Protein AF-A0A3B0SPE2-F1 (afdb_monomer_lite)

Organism: NCBI:txid652676

pLDDT: mean 74.99, std 21.41, range [29.77, 96.94]

Foldseek 3Di:
DDDDDYDYDDDPDCVVVVVVPPPDPDDDPDPPVVVVVPPPPPDPDPDDPPDDPDDPPCRVFDKDWDKAFDADPVRHTPDTDGGDIDTPPDDNVRVNCCCVPPVDCVPPAPDWDFDDDPPDPRVRGDIDHDPVVSVPDDDD

Secondary structure (DSSP, 8-state):
-------------HHHHHHTTTS--S--TTSSHHHHTT----------SS--S---TTTT--EEEEEEEEE-TTS-EEEEEEEEEEETT--HHHHHHHHHHH---TT--SSEEEPP-TT--GGG--EEE-HHHHTTSPP-

Radius of gyration: 32.79 Å; chains: 1; bounding box: 70×28×90 Å

InterPro domains:
  IPR013678 Ribonucleotide reductase class II vitamin B12-dependent, N-terminal domain [PF08471] (65-131)

Sequence (140 aa):
MARAAGSGNSGYDAAIFRKIQLENGMRRRRRILYVWAVYRVVLMRIDRRFSKDWSAPYGAKAFRRADSQIRSFGGETIFEMRDIEVPKAWSQTAVDILAQKYLRKAGVPAATKRVREKGVPAFLQRSMPDVAALAKLPAD

Structure (mmCIF, N/CA/C/O backbone):
data_AF-A0A3B0SPE2-F1
#
_entry.id   AF-A0A3B0SPE2-F1
#
loop_
_atom_site.group_PDB
_atom_site.id
_atom_site.type_symbol
_atom_site.label_atom_id
_atom_site.label_alt_id
_atom_site.label_comp_id
_atom_site.label_asym_id
_atom_site.label_entity_id
_atom_site.label_seq_id
_atom_site.pdbx_PDB_ins_code
_atom_site.Cartn_x
_atom_site.Cartn_y
_atom_site.Cartn_z
_atom_site.occupancy
_atom_site.B_iso_or_equiv
_atom_site.auth_seq_id
_atom_site.auth_comp_id
_atom_site.auth_asym_id
_atom_site.auth_atom_id
_atom_site.pdbx_PDB_model_num
ATOM 1 N N . MET A 1 1 ? -1.605 -19.119 -63.315 1.00 37.44 1 MET A N 1
ATOM 2 C CA . MET A 1 1 ? -1.646 -18.605 -61.926 1.00 37.44 1 MET A CA 1
ATOM 3 C C . MET A 1 1 ? -0.527 -17.581 -61.789 1.00 37.44 1 MET A C 1
ATOM 5 O O . MET A 1 1 ? 0.622 -17.946 -61.959 1.00 37.44 1 MET A O 1
ATOM 9 N N . ALA A 1 2 ? -0.851 -16.296 -61.947 1.00 30.48 2 ALA A N 1
ATOM 10 C CA . ALA A 1 2 ? -1.189 -15.341 -60.872 1.00 30.48 2 ALA A CA 1
ATOM 11 C C . ALA A 1 2 ? 0.099 -14.756 -60.241 1.00 30.48 2 ALA A C 1
ATOM 13 O O . ALA A 1 2 ? 0.803 -15.462 -59.536 1.00 30.48 2 ALA A O 1
ATOM 14 N N . ARG A 1 3 ? 0.596 -13.607 -60.734 1.00 34.22 3 ARG A N 1
ATOM 15 C CA . ARG A 1 3 ? 0.302 -12.207 -60.318 1.00 34.22 3 ARG A CA 1
ATOM 16 C C . ARG A 1 3 ? 0.660 -11.896 -58.854 1.00 34.22 3 ARG A C 1
ATOM 18 O O . ARG A 1 3 ? -0.032 -12.378 -57.971 1.00 34.22 3 ARG A O 1
ATOM 25 N N . ALA A 1 4 ? 1.631 -10.994 -58.660 1.00 29.77 4 ALA A N 1
ATOM 26 C CA . ALA A 1 4 ? 1.641 -9.844 -57.724 1.00 29.77 4 ALA A CA 1
ATOM 27 C C . ALA A 1 4 ? 3.057 -9.212 -57.770 1.00 29.77 4 ALA A C 1
ATOM 29 O O . ALA A 1 4 ? 4.033 -9.906 -57.515 1.00 29.77 4 ALA A O 1
ATOM 30 N N . ALA A 1 5 ? 3.280 -8.014 -58.334 1.00 30.75 5 ALA A N 1
ATOM 31 C CA . ALA A 1 5 ? 3.000 -6.684 -57.759 1.00 30.75 5 ALA A CA 1
ATOM 32 C C . ALA A 1 5 ? 3.659 -6.538 -56.373 1.00 30.75 5 ALA A C 1
ATOM 34 O O . ALA A 1 5 ? 3.246 -7.217 -55.446 1.00 30.75 5 ALA A O 1
ATOM 35 N N . GLY A 1 6 ? 4.789 -5.826 -56.255 1.00 31.03 6 GLY A N 1
ATOM 36 C CA . GLY A 1 6 ? 4.822 -4.412 -55.827 1.00 31.03 6 GLY A CA 1
ATOM 37 C C . GLY A 1 6 ? 4.822 -4.334 -54.286 1.00 31.03 6 GLY A C 1
ATOM 38 O O . GLY A 1 6 ? 4.132 -5.103 -53.645 1.00 31.03 6 GLY A O 1
ATOM 39 N N . SER A 1 7 ? 5.538 -3.476 -53.570 1.00 32.44 7 SER A N 1
ATOM 40 C CA . SER A 1 7 ? 6.197 -2.222 -53.904 1.00 32.44 7 SER A CA 1
ATOM 41 C C . SER A 1 7 ? 6.831 -1.666 -52.621 1.00 32.44 7 SER A C 1
ATOM 43 O O . SER A 1 7 ? 6.199 -1.740 -51.570 1.00 32.44 7 SER A O 1
ATOM 45 N N . GLY A 1 8 ? 7.973 -0.989 -52.763 1.00 33.91 8 GLY A N 1
ATOM 46 C CA . GLY A 1 8 ? 8.408 0.111 -51.891 1.00 33.91 8 GLY A CA 1
ATOM 47 C C . GLY A 1 8 ? 8.963 -0.274 -50.509 1.00 33.91 8 GLY A C 1
ATOM 48 O O . GLY A 1 8 ? 8.506 -1.198 -49.864 1.00 33.91 8 GLY A O 1
ATOM 49 N N . ASN A 1 9 ? 9.936 0.432 -49.948 1.00 34.44 9 ASN A N 1
ATOM 50 C CA . ASN A 1 9 ? 10.541 1.689 -50.361 1.00 34.44 9 ASN A CA 1
ATOM 51 C C . ASN A 1 9 ? 11.809 1.893 -49.513 1.00 34.44 9 ASN A C 1
ATOM 53 O O . ASN A 1 9 ? 11.736 1.713 -48.302 1.00 34.44 9 ASN A O 1
ATOM 57 N N . SER A 1 10 ? 12.938 2.250 -50.127 1.00 44.38 10 SER A N 1
ATOM 58 C CA . SER A 1 10 ? 13.979 3.143 -49.571 1.00 44.38 10 SER A CA 1
ATOM 59 C C . SER A 1 10 ? 15.220 3.104 -50.473 1.00 44.38 10 SER A C 1
ATOM 61 O O . SER A 1 10 ? 16.237 2.479 -50.182 1.00 44.38 10 SER A O 1
ATOM 63 N N . GLY A 1 11 ? 15.071 3.674 -51.669 1.00 41.16 11 GLY A N 1
ATOM 64 C CA . GLY A 1 11 ? 15.756 4.919 -52.026 1.00 41.16 11 GLY A CA 1
ATOM 65 C C . GLY A 1 11 ? 17.266 5.081 -51.833 1.00 41.16 11 GLY A C 1
ATOM 66 O O . GLY A 1 11 ? 17.708 6.223 -51.819 1.00 41.16 11 GLY A O 1
ATOM 67 N N . TYR A 1 12 ? 18.070 4.025 -51.727 1.00 45.78 12 TYR A N 1
ATOM 68 C CA . TYR A 1 12 ? 19.501 4.141 -52.022 1.00 45.78 12 TYR A CA 1
ATOM 69 C C . TYR A 1 12 ? 19.708 3.795 -53.490 1.00 45.78 12 TYR A C 1
ATOM 71 O O . TYR A 1 12 ? 19.738 2.634 -53.889 1.00 45.78 12 TYR A O 1
ATOM 79 N N . ASP A 1 13 ? 19.742 4.856 -54.287 1.00 48.84 13 ASP A N 1
ATOM 80 C CA . ASP A 1 13 ? 19.846 4.879 -55.736 1.00 48.84 13 ASP A CA 1
ATOM 81 C C . ASP A 1 13 ? 20.870 3.862 -56.280 1.00 48.84 13 ASP A C 1
ATOM 83 O O . ASP A 1 13 ? 22.090 4.058 -56.238 1.00 48.84 13 ASP A O 1
ATOM 87 N N . ALA A 1 14 ? 20.355 2.750 -56.813 1.00 49.34 14 ALA A N 1
ATOM 88 C CA . ALA A 1 14 ? 21.140 1.698 -57.452 1.00 49.34 14 ALA A CA 1
ATOM 89 C C . ALA A 1 14 ? 21.940 2.213 -58.670 1.00 49.34 14 ALA A C 1
ATOM 91 O O . ALA A 1 14 ? 22.859 1.532 -59.135 1.00 49.34 14 ALA A O 1
ATOM 92 N N . ALA A 1 15 ? 21.648 3.423 -59.167 1.00 43.72 15 ALA A N 1
ATOM 93 C CA . ALA A 1 15 ? 22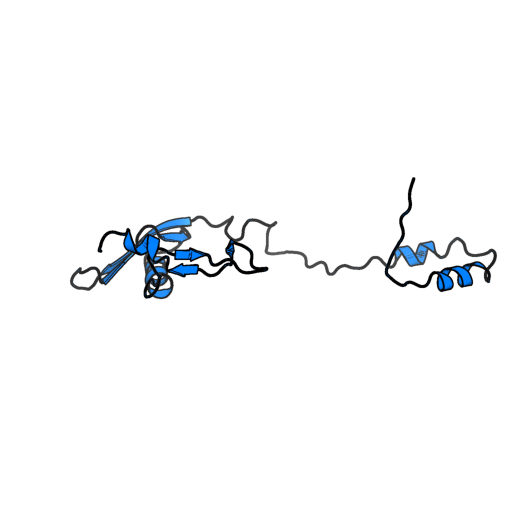.422 4.065 -60.222 1.00 43.72 15 ALA A CA 1
ATOM 94 C C . ALA A 1 15 ? 23.820 4.507 -59.752 1.00 43.72 15 ALA A C 1
ATOM 96 O O . ALA A 1 15 ? 24.769 4.452 -60.541 1.00 43.72 15 ALA A O 1
ATOM 97 N N . ILE A 1 16 ? 23.998 4.841 -58.466 1.00 50.31 16 ILE A N 1
ATOM 98 C CA . ILE A 1 16 ? 25.311 5.208 -57.901 1.00 50.31 16 ILE A CA 1
ATOM 99 C C . ILE A 1 16 ? 26.256 3.996 -57.916 1.00 50.31 16 ILE A C 1
ATOM 101 O O . ILE A 1 16 ? 27.433 4.113 -58.261 1.00 50.31 16 ILE A O 1
ATOM 105 N N . PHE A 1 17 ? 25.727 2.801 -57.643 1.00 43.28 17 PHE A N 1
ATOM 106 C CA . PHE A 1 17 ? 26.498 1.555 -57.662 1.00 43.28 17 PHE A CA 1
ATOM 107 C C . PHE A 1 17 ? 26.916 1.114 -59.072 1.00 43.28 17 PHE A C 1
ATOM 109 O O . PHE A 1 17 ? 27.956 0.473 -59.232 1.00 43.28 17 PHE A O 1
ATOM 116 N N . ARG A 1 18 ? 26.149 1.475 -60.110 1.00 43.78 18 ARG A N 1
ATOM 117 C CA . ARG A 1 18 ? 26.440 1.065 -61.494 1.00 43.78 18 ARG A CA 1
ATOM 118 C C . ARG A 1 18 ? 27.518 1.922 -62.162 1.00 43.78 18 ARG A C 1
ATOM 120 O O . ARG A 1 18 ? 28.244 1.414 -63.013 1.00 43.78 18 ARG A O 1
ATOM 127 N N . LYS A 1 19 ? 27.671 3.188 -61.754 1.00 43.78 19 LYS A N 1
ATOM 128 C CA . LYS A 1 19 ? 28.681 4.105 -62.317 1.00 43.78 19 LYS A CA 1
ATOM 129 C C . LYS A 1 19 ? 30.095 3.848 -61.777 1.00 43.78 19 LYS A C 1
ATOM 131 O O . LYS A 1 19 ? 31.069 4.033 -62.494 1.00 43.78 19 LYS A O 1
ATOM 136 N N . ILE A 1 20 ? 30.209 3.326 -60.552 1.00 49.06 20 ILE A N 1
ATOM 137 C CA . ILE A 1 20 ? 31.496 2.976 -59.918 1.00 49.06 20 ILE A CA 1
ATOM 138 C C . ILE A 1 20 ? 32.120 1.705 -60.535 1.00 49.06 20 ILE A C 1
ATOM 140 O O . ILE A 1 20 ? 33.330 1.497 -60.445 1.00 49.06 20 ILE A O 1
ATOM 144 N N . GLN A 1 21 ? 31.323 0.861 -61.201 1.00 46.16 21 GLN A N 1
ATOM 145 C CA . GLN A 1 21 ? 31.767 -0.434 -61.732 1.00 46.16 21 GLN A CA 1
ATOM 146 C C . GLN A 1 21 ? 32.386 -0.408 -63.140 1.00 46.16 21 GLN A C 1
ATOM 148 O O . GLN A 1 21 ? 32.989 -1.410 -63.518 1.00 46.16 21 GLN A O 1
ATOM 153 N N . LEU A 1 22 ? 32.294 0.688 -63.903 1.00 45.75 22 LEU A N 1
ATOM 154 C CA . LEU A 1 22 ? 32.823 0.735 -65.279 1.00 45.75 22 LEU A CA 1
ATOM 155 C C . LEU A 1 22 ? 34.118 1.542 -65.443 1.00 45.75 22 LEU A C 1
ATOM 157 O O . LEU A 1 22 ? 34.830 1.328 -66.417 1.00 45.75 22 LEU A O 1
ATOM 161 N N . GLU A 1 23 ? 34.473 2.413 -64.497 1.00 46.94 23 GLU A N 1
ATOM 162 C CA . GLU A 1 23 ? 35.581 3.359 -64.707 1.00 46.94 23 GLU A CA 1
ATOM 163 C C . GLU A 1 23 ? 36.937 2.930 -64.142 1.00 46.94 23 GLU A C 1
ATOM 165 O O . GLU A 1 23 ? 37.935 3.594 -64.383 1.00 46.94 23 GLU A O 1
ATOM 170 N N . ASN A 1 24 ? 37.030 1.824 -63.403 1.00 40.66 24 ASN A N 1
ATOM 171 C CA . ASN A 1 24 ? 38.302 1.433 -62.792 1.00 40.66 24 ASN A CA 1
ATOM 172 C C . ASN A 1 24 ? 38.530 -0.071 -62.878 1.00 40.66 24 ASN A C 1
ATOM 174 O O . ASN A 1 24 ? 38.495 -0.815 -6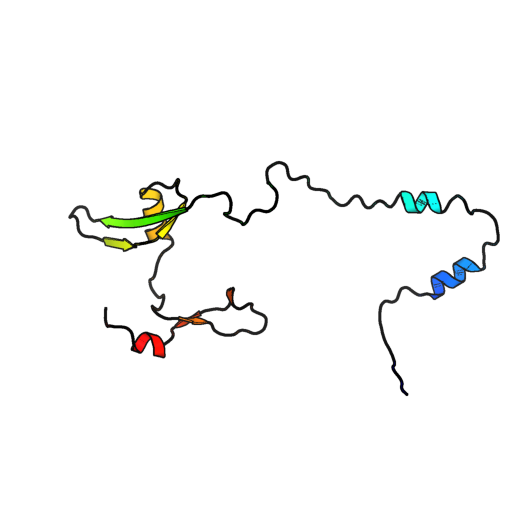1.892 1.00 40.66 24 ASN A O 1
ATOM 178 N N . GLY A 1 25 ? 38.801 -0.499 -64.110 1.00 44.06 25 GLY A N 1
ATOM 179 C CA . GLY A 1 25 ? 39.426 -1.773 -64.398 1.00 44.06 25 GLY A CA 1
ATOM 180 C C . GLY A 1 25 ? 40.688 -1.970 -63.556 1.00 44.06 25 GLY A C 1
ATOM 181 O O . GLY A 1 25 ? 41.614 -1.168 -63.557 1.00 44.06 25 GLY A O 1
ATOM 182 N N . MET A 1 26 ? 40.712 -3.106 -62.864 1.00 51.06 26 MET A N 1
ATOM 183 C CA . MET A 1 26 ? 41.908 -3.934 -62.764 1.00 51.06 26 MET A CA 1
ATOM 184 C C . MET A 1 26 ? 43.151 -3.270 -62.136 1.00 51.06 26 MET A C 1
ATOM 186 O O . MET A 1 26 ? 44.150 -3.084 -62.811 1.00 51.06 26 MET A O 1
ATOM 190 N N . ARG A 1 27 ? 43.130 -2.987 -60.823 1.00 51.12 27 ARG A N 1
ATOM 191 C CA . ARG A 1 27 ? 44.297 -3.056 -59.894 1.00 51.12 27 ARG A CA 1
ATOM 192 C C . ARG A 1 27 ? 43.973 -2.330 -58.590 1.00 51.12 27 ARG A C 1
ATOM 194 O O . ARG A 1 27 ? 44.262 -1.145 -58.470 1.00 51.12 27 ARG A O 1
ATOM 201 N N . ARG A 1 28 ? 43.406 -3.035 -57.601 1.00 49.25 28 ARG A N 1
ATOM 202 C CA . ARG A 1 28 ? 43.570 -2.764 -56.144 1.00 49.25 28 ARG A CA 1
ATOM 203 C C . ARG A 1 28 ? 42.641 -3.649 -55.293 1.00 49.25 28 ARG A C 1
ATOM 205 O O . ARG A 1 28 ? 41.938 -3.187 -54.404 1.00 49.25 28 ARG A O 1
ATOM 212 N N . ARG A 1 29 ? 42.679 -4.970 -55.503 1.00 48.78 29 ARG A N 1
ATOM 213 C CA . ARG A 1 29 ? 41.903 -5.953 -54.710 1.00 48.78 29 ARG A CA 1
ATOM 214 C C . ARG A 1 29 ? 42.375 -6.150 -53.255 1.00 48.78 29 ARG A C 1
ATOM 216 O O . ARG A 1 29 ? 41.845 -7.012 -52.571 1.00 48.78 29 ARG A O 1
ATOM 223 N N . ARG A 1 30 ? 43.338 -5.374 -52.744 1.00 47.94 30 ARG A N 1
ATOM 224 C CA . ARG A 1 30 ? 43.867 -5.550 -51.372 1.00 47.94 30 ARG A CA 1
ATOM 225 C C . ARG A 1 30 ? 43.649 -4.370 -50.422 1.00 47.94 30 ARG A C 1
ATOM 227 O O . ARG A 1 30 ? 43.988 -4.483 -49.254 1.00 47.94 30 ARG A O 1
ATOM 234 N N . ARG A 1 31 ? 43.048 -3.261 -50.873 1.00 46.34 31 ARG A N 1
ATOM 235 C CA . ARG A 1 31 ? 42.899 -2.037 -50.054 1.00 46.34 31 ARG A CA 1
ATOM 236 C C . ARG A 1 31 ? 41.449 -1.650 -49.734 1.00 46.34 31 ARG A C 1
ATOM 238 O O . ARG A 1 31 ? 41.206 -0.541 -49.288 1.00 46.34 31 ARG A O 1
ATOM 245 N N . ILE A 1 32 ? 40.492 -2.546 -49.971 1.00 45.31 32 ILE A N 1
ATOM 246 C CA . ILE A 1 32 ? 39.071 -2.346 -49.611 1.00 45.31 32 ILE A CA 1
ATOM 247 C C . ILE A 1 32 ? 38.744 -3.097 -48.308 1.00 45.31 32 ILE A C 1
ATOM 249 O O . ILE A 1 32 ? 38.028 -2.579 -47.457 1.00 45.31 32 ILE A O 1
ATOM 253 N N . LEU A 1 33 ? 39.381 -4.250 -48.078 1.00 49.81 33 LEU A N 1
ATOM 254 C CA . LEU A 1 33 ? 39.247 -5.022 -46.836 1.00 49.81 33 LEU A CA 1
ATOM 255 C C . LEU A 1 33 ? 39.701 -4.252 -45.584 1.00 49.81 33 LEU A C 1
ATOM 257 O O . LEU A 1 33 ? 39.126 -4.432 -44.517 1.00 49.81 33 LEU A O 1
ATOM 261 N N . TYR A 1 34 ? 40.686 -3.357 -45.713 1.00 43.69 34 TYR A N 1
ATOM 262 C CA . TYR A 1 34 ? 41.229 -2.629 -44.561 1.00 43.69 34 TYR A CA 1
ATOM 263 C C . TYR A 1 34 ? 40.322 -1.490 -44.074 1.00 43.69 34 TYR A C 1
ATOM 265 O O . TYR A 1 34 ? 40.376 -1.127 -42.908 1.00 43.69 34 TYR A O 1
ATOM 273 N N . VAL A 1 35 ? 39.466 -0.933 -44.937 1.00 51.06 35 VAL A N 1
ATOM 274 C CA . VAL A 1 35 ? 38.579 0.183 -44.559 1.00 51.06 35 VAL A CA 1
ATOM 275 C C . VAL A 1 35 ? 37.288 -0.336 -43.917 1.00 51.06 35 VAL A C 1
ATOM 277 O O . VAL A 1 35 ? 36.806 0.253 -42.955 1.00 51.06 35 VAL A O 1
ATOM 280 N N . TRP A 1 36 ? 36.779 -1.494 -44.356 1.00 43.94 36 TRP A N 1
ATOM 281 C CA . TRP A 1 36 ? 35.603 -2.135 -43.746 1.00 43.94 36 TRP A CA 1
ATOM 282 C C . TRP A 1 36 ? 35.856 -2.668 -42.326 1.00 43.94 36 TRP A C 1
ATOM 284 O O . TRP A 1 36 ? 34.936 -2.699 -41.516 1.00 43.94 36 TRP A O 1
ATOM 294 N N . ALA A 1 37 ? 37.098 -3.036 -41.993 1.00 49.56 37 ALA A N 1
ATOM 295 C CA . ALA A 1 37 ? 37.465 -3.499 -40.650 1.00 49.56 37 ALA A CA 1
ATOM 296 C C . ALA A 1 37 ? 37.559 -2.365 -39.604 1.00 49.56 37 ALA A C 1
ATOM 298 O O . ALA A 1 37 ? 37.521 -2.632 -38.404 1.00 49.56 37 ALA A O 1
ATOM 299 N N . VAL A 1 38 ? 37.679 -1.106 -40.043 1.00 53.12 38 VAL A N 1
ATOM 300 C CA . VAL A 1 38 ? 37.893 0.057 -39.160 1.00 53.12 38 VAL A CA 1
ATOM 301 C C . VAL A 1 38 ? 36.575 0.700 -38.709 1.00 53.12 38 VAL A C 1
ATOM 303 O O . VAL A 1 38 ? 36.531 1.308 -37.644 1.00 53.12 38 VAL A O 1
ATOM 306 N N . TYR A 1 39 ? 35.461 0.477 -39.414 1.00 47.69 39 TYR A N 1
ATOM 307 C CA . TYR A 1 39 ? 34.123 0.906 -38.976 1.00 47.69 39 TYR A CA 1
ATOM 308 C C . TYR A 1 39 ? 33.498 -0.075 -37.967 1.00 47.69 39 TYR A C 1
ATOM 310 O O . TYR A 1 39 ? 32.328 -0.446 -38.049 1.00 47.69 39 TYR A O 1
ATOM 318 N N . ARG A 1 40 ? 34.277 -0.493 -36.964 1.00 47.41 40 ARG A N 1
ATOM 319 C CA . ARG A 1 40 ? 33.730 -1.066 -35.734 1.00 47.41 40 ARG A CA 1
ATOM 320 C C . ARG A 1 40 ? 33.115 0.093 -34.962 1.00 47.41 40 ARG A C 1
ATOM 322 O O . ARG A 1 40 ? 33.811 0.784 -34.226 1.00 47.41 40 ARG A O 1
ATOM 329 N N . VAL A 1 41 ? 31.822 0.326 -35.179 1.00 56.62 41 VAL A N 1
ATOM 330 C CA . VAL A 1 41 ? 30.997 1.225 -34.365 1.00 56.62 41 VAL A CA 1
ATOM 331 C C . VAL A 1 41 ? 31.297 0.917 -32.902 1.00 56.62 41 VAL A C 1
ATOM 333 O O . VAL A 1 41 ? 30.939 -0.144 -32.389 1.00 56.62 41 VAL A O 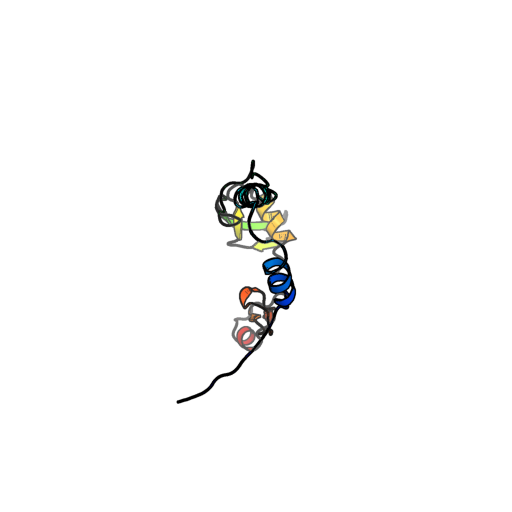1
ATOM 336 N N . VAL A 1 42 ? 32.010 1.823 -32.237 1.00 59.22 42 VAL A N 1
ATOM 337 C CA . VAL A 1 42 ? 32.142 1.797 -30.786 1.00 59.22 42 VAL A CA 1
ATOM 338 C C . VAL A 1 42 ? 30.776 2.214 -30.260 1.00 59.22 42 VAL A C 1
ATOM 340 O O . VAL A 1 42 ? 30.494 3.392 -30.065 1.00 59.22 42 VAL A O 1
ATOM 343 N N . LEU A 1 43 ? 29.878 1.237 -30.126 1.00 65.12 43 LEU A N 1
ATOM 344 C CA . LEU A 1 43 ? 28.645 1.383 -29.366 1.00 65.12 43 LEU A CA 1
ATOM 345 C C . LEU A 1 43 ? 29.030 1.907 -27.982 1.00 65.12 43 LEU A C 1
ATOM 347 O O . LEU A 1 43 ? 29.903 1.329 -27.332 1.00 65.12 43 LEU A O 1
ATOM 351 N N . MET A 1 44 ? 28.401 3.004 -27.555 1.00 78.06 44 MET A N 1
ATOM 352 C CA . MET A 1 44 ? 28.593 3.571 -26.223 1.00 78.06 44 MET A CA 1
ATOM 353 C C . MET A 1 44 ? 28.270 2.495 -25.180 1.00 78.06 44 MET A C 1
ATOM 355 O O . MET A 1 44 ? 27.107 2.207 -24.898 1.00 78.06 44 MET A O 1
ATOM 359 N N . ARG A 1 45 ? 29.313 1.856 -24.645 1.00 71.31 45 ARG A N 1
ATOM 360 C CA . ARG A 1 45 ? 29.195 0.762 -23.685 1.00 71.31 45 ARG A CA 1
ATOM 361 C C . ARG A 1 45 ? 29.263 1.353 -22.285 1.00 71.31 45 ARG A C 1
ATOM 363 O O . ARG A 1 45 ? 30.342 1.616 -21.762 1.00 71.31 45 ARG A O 1
ATOM 370 N N . ILE A 1 46 ? 28.099 1.617 -21.699 1.00 80.81 46 ILE A N 1
ATOM 371 C CA . ILE A 1 46 ? 28.007 2.015 -20.293 1.00 80.81 46 ILE A CA 1
ATOM 372 C C . ILE A 1 46 ? 28.100 0.739 -19.460 1.00 80.81 46 ILE A C 1
ATOM 374 O O . ILE A 1 46 ? 27.117 0.017 -19.285 1.00 80.81 46 ILE A O 1
ATOM 378 N N . ASP A 1 47 ? 29.303 0.443 -18.976 1.00 82.19 47 ASP A N 1
ATOM 379 C CA . ASP A 1 47 ? 29.535 -0.711 -18.115 1.00 82.19 47 ASP A CA 1
ATOM 380 C C . ASP A 1 47 ? 28.804 -0.509 -16.774 1.00 82.19 47 ASP A C 1
ATOM 382 O O . ASP A 1 47 ? 29.059 0.440 -16.026 1.00 82.19 47 ASP A O 1
ATOM 386 N N . ARG A 1 48 ? 27.875 -1.415 -16.454 1.00 82.50 48 ARG A N 1
ATOM 387 C CA . ARG A 1 48 ? 27.132 -1.401 -15.188 1.00 82.50 48 ARG A CA 1
ATOM 388 C C . ARG A 1 48 ? 28.089 -1.789 -14.057 1.00 82.50 48 ARG A C 1
ATOM 390 O O . ARG A 1 48 ? 28.536 -2.926 -13.993 1.00 82.50 48 ARG A O 1
ATOM 397 N N . ARG A 1 49 ? 28.410 -0.855 -13.157 1.00 81.50 49 ARG A N 1
ATOM 398 C CA . ARG A 1 49 ? 29.272 -1.124 -11.983 1.00 81.50 49 ARG A CA 1
ATOM 399 C C . ARG A 1 49 ? 28.485 -1.444 -10.710 1.00 81.50 49 ARG A C 1
ATOM 401 O O . ARG A 1 49 ? 28.947 -2.222 -9.888 1.00 81.50 49 ARG A O 1
ATOM 408 N N . PHE A 1 50 ? 27.291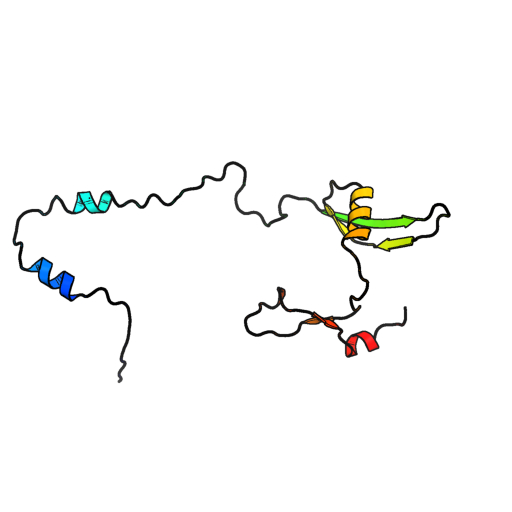 -0.866 -10.562 1.00 79.06 50 PHE A N 1
ATOM 409 C CA . PHE A 1 50 ? 26.488 -0.935 -9.328 1.00 79.06 50 PHE A CA 1
ATOM 410 C C . PHE A 1 50 ? 25.148 -1.653 -9.487 1.00 79.06 50 PHE A C 1
ATOM 412 O O . PHE A 1 50 ? 24.340 -1.679 -8.562 1.00 79.06 50 PHE A O 1
ATOM 419 N N . SER A 1 51 ? 24.873 -2.209 -10.664 1.00 75.50 51 SER A N 1
ATOM 420 C CA . SER A 1 51 ? 23.632 -2.936 -10.907 1.00 75.50 51 SER A CA 1
ATOM 421 C C . SER A 1 51 ? 23.933 -4.329 -11.425 1.00 75.50 51 SER A C 1
ATOM 423 O O . SER A 1 51 ? 24.828 -4.518 -12.243 1.00 75.50 51 SER A O 1
ATOM 425 N N . LYS A 1 52 ? 23.196 -5.298 -10.886 1.00 73.00 52 LYS A N 1
ATOM 426 C CA . LYS A 1 52 ? 23.235 -6.694 -11.313 1.00 73.00 52 LYS A CA 1
ATOM 427 C C . LYS A 1 52 ? 22.409 -6.865 -12.589 1.00 73.00 52 LYS A C 1
ATOM 429 O O . LYS A 1 52 ? 21.689 -5.941 -12.993 1.00 73.00 52 LYS A O 1
ATOM 434 N N . ASP A 1 53 ? 22.500 -8.047 -13.191 1.00 76.56 53 ASP A N 1
ATOM 435 C CA . ASP A 1 53 ? 21.593 -8.457 -14.261 1.00 76.56 53 ASP A CA 1
ATOM 436 C C . ASP A 1 53 ? 20.138 -8.228 -13.858 1.00 76.56 53 ASP A C 1
ATOM 438 O O . ASP A 1 53 ? 19.800 -8.166 -12.670 1.00 76.56 53 ASP A O 1
ATOM 442 N N . TRP A 1 54 ? 19.291 -8.024 -14.865 1.00 71.00 54 TRP A N 1
ATOM 443 C CA . TRP A 1 54 ? 17.906 -7.630 -14.657 1.00 71.00 54 TRP A CA 1
ATOM 444 C C . TRP A 1 54 ? 17.180 -8.646 -13.769 1.00 71.00 54 TRP A C 1
ATOM 446 O O . TRP A 1 54 ? 16.778 -9.720 -14.206 1.00 71.00 54 TRP A O 1
ATOM 456 N N . SER A 1 55 ? 17.002 -8.275 -12.506 1.00 74.31 55 SER A N 1
ATOM 457 C CA . SER A 1 55 ? 15.993 -8.842 -11.626 1.00 74.31 55 SER A CA 1
ATOM 458 C C . SER A 1 55 ? 14.778 -7.924 -11.687 1.00 74.31 55 SER A C 1
ATOM 460 O O . SER A 1 55 ? 14.909 -6.738 -12.001 1.00 74.31 55 SER A O 1
ATOM 462 N N . ALA A 1 56 ? 13.587 -8.468 -11.426 1.00 76.31 56 ALA A N 1
ATOM 463 C CA . ALA A 1 56 ? 12.377 -7.658 -11.317 1.00 76.31 56 ALA A CA 1
ATOM 464 C C . ALA A 1 56 ? 12.633 -6.428 -10.411 1.00 76.31 56 ALA A C 1
ATOM 466 O O . ALA A 1 56 ? 13.448 -6.538 -9.491 1.00 76.31 56 ALA A O 1
ATOM 467 N N . PRO A 1 57 ? 11.946 -5.284 -10.605 1.00 79.12 57 PRO A N 1
ATOM 468 C CA . PRO A 1 57 ? 12.242 -4.025 -9.903 1.00 79.12 57 PRO A CA 1
ATOM 469 C C . PRO A 1 57 ? 12.397 -4.133 -8.375 1.00 79.12 57 PRO A C 1
ATOM 471 O O . PRO A 1 57 ? 13.161 -3.381 -7.774 1.00 79.12 57 PRO A O 1
ATOM 474 N N . TYR A 1 58 ? 11.718 -5.102 -7.753 1.00 80.75 58 TYR A N 1
ATOM 475 C CA . TYR A 1 58 ? 11.769 -5.382 -6.315 1.00 80.75 58 TYR A CA 1
ATOM 476 C C . TYR A 1 58 ? 12.359 -6.758 -5.955 1.00 80.75 58 TYR A C 1
ATOM 478 O O . TYR A 1 58 ? 12.323 -7.151 -4.795 1.00 80.75 58 TYR A O 1
ATOM 486 N N . GLY A 1 59 ? 12.928 -7.496 -6.914 1.00 75.94 59 GLY A N 1
ATOM 487 C CA . GLY A 1 59 ? 13.247 -8.927 -6.794 1.00 75.94 59 GLY A CA 1
ATOM 488 C C . GLY A 1 59 ? 14.264 -9.306 -5.710 1.00 75.94 59 GLY A C 1
ATOM 489 O O . GLY A 1 59 ? 14.325 -10.462 -5.313 1.00 75.94 59 GLY A O 1
ATOM 490 N N . ALA A 1 60 ? 15.040 -8.350 -5.196 1.00 79.38 60 ALA A N 1
ATOM 491 C CA . ALA A 1 60 ? 15.982 -8.569 -4.095 1.00 79.38 60 ALA A CA 1
ATOM 492 C C . ALA A 1 60 ? 15.468 -8.075 -2.727 1.00 79.38 60 ALA A C 1
ATOM 494 O O . ALA A 1 60 ? 16.196 -8.148 -1.736 1.00 79.38 60 ALA A O 1
ATOM 495 N N . LYS A 1 61 ? 14.259 -7.503 -2.653 1.00 85.81 61 LYS A N 1
ATOM 496 C CA . LYS A 1 61 ? 13.693 -6.940 -1.420 1.00 85.81 61 LYS A CA 1
ATOM 497 C C . LYS A 1 61 ? 12.613 -7.869 -0.878 1.00 85.81 61 LYS A C 1
ATOM 499 O O . LYS A 1 61 ? 11.664 -8.197 -1.576 1.00 85.81 61 LYS A O 1
ATOM 504 N N . ALA A 1 62 ? 12.755 -8.272 0.382 1.00 92.50 62 ALA A N 1
ATOM 505 C CA . ALA A 1 62 ? 11.721 -9.023 1.083 1.00 92.50 62 ALA A CA 1
ATOM 506 C C . ALA A 1 62 ? 10.603 -8.083 1.553 1.00 92.50 62 ALA A C 1
ATOM 508 O O . ALA A 1 62 ? 10.887 -7.008 2.092 1.00 92.50 62 ALA A O 1
ATOM 509 N N . PHE A 1 63 ? 9.357 -8.524 1.409 1.00 94.75 63 PHE A N 1
ATOM 510 C CA . PHE A 1 63 ? 8.165 -7.838 1.900 1.00 94.75 63 PHE A CA 1
ATOM 511 C C . PHE A 1 63 ? 7.497 -8.654 3.010 1.00 94.75 63 PHE A C 1
ATOM 513 O O . PHE A 1 63 ? 7.705 -9.863 3.125 1.00 94.75 63 PHE A O 1
ATOM 520 N N . ARG A 1 64 ? 6.738 -7.973 3.868 1.00 95.56 64 ARG A N 1
ATOM 521 C CA . ARG A 1 64 ? 5.893 -8.566 4.909 1.00 95.56 64 ARG A CA 1
ATOM 522 C C . ARG A 1 64 ? 4.543 -7.859 4.926 1.00 95.56 64 ARG A C 1
ATOM 524 O O . ARG A 1 64 ? 4.472 -6.683 4.569 1.00 95.56 64 ARG A O 1
ATOM 531 N N . ARG A 1 65 ? 3.504 -8.548 5.398 1.00 96.94 65 ARG A N 1
ATOM 532 C CA . ARG A 1 65 ? 2.235 -7.905 5.753 1.00 96.94 65 ARG A CA 1
ATOM 533 C C . ARG A 1 65 ? 2.360 -7.203 7.107 1.00 96.94 65 ARG A C 1
ATOM 535 O O . ARG A 1 65 ? 3.101 -7.657 7.985 1.00 96.94 65 ARG A O 1
ATOM 542 N N . ALA A 1 66 ? 1.700 -6.063 7.235 1.00 95.44 66 ALA A N 1
ATOM 543 C CA . ALA A 1 66 ? 1.686 -5.229 8.424 1.00 95.44 66 ALA A CA 1
ATOM 544 C C . ALA A 1 66 ? 0.346 -4.503 8.532 1.00 95.44 66 ALA A C 1
ATOM 546 O O . ALA A 1 66 ? -0.216 -4.087 7.519 1.00 95.44 66 ALA A O 1
ATOM 547 N N . ASP A 1 67 ? -0.104 -4.289 9.761 1.00 94.81 67 ASP A N 1
ATOM 548 C CA . ASP A 1 67 ? -1.261 -3.451 10.049 1.00 94.81 67 ASP A CA 1
ATOM 549 C C . ASP A 1 67 ? -0.780 -2.089 10.555 1.00 94.81 67 ASP A C 1
ATOM 551 O O . ASP A 1 67 ? 0.265 -1.987 11.203 1.00 94.81 67 ASP A O 1
ATOM 555 N N . SER A 1 68 ? -1.531 -1.037 10.247 1.00 93.75 68 SER A N 1
ATOM 556 C CA . SER A 1 68 ? -1.337 0.307 10.780 1.00 93.75 68 SER A CA 1
ATOM 557 C C . SER A 1 68 ? -2.556 0.695 11.599 1.00 93.75 68 SER A C 1
ATOM 559 O O . SER A 1 68 ? -3.685 0.650 11.108 1.00 93.75 68 SER A O 1
ATOM 561 N N . GLN A 1 69 ? -2.319 1.081 12.849 1.00 91.00 69 GLN A N 1
ATOM 562 C CA . GLN A 1 69 ? -3.352 1.577 13.744 1.00 91.00 69 GLN A CA 1
ATOM 563 C C . GLN A 1 69 ? -2.823 2.816 14.455 1.00 91.00 69 GLN A C 1
ATOM 565 O O . GLN A 1 69 ? -1.876 2.742 15.237 1.00 91.00 69 GLN A O 1
ATOM 570 N N . ILE A 1 70 ? -3.456 3.955 14.205 1.00 86.44 70 ILE A N 1
ATOM 571 C CA . ILE A 1 70 ? -3.126 5.214 14.867 1.00 86.44 70 ILE A CA 1
ATOM 572 C C . ILE A 1 70 ? -4.198 5.463 15.920 1.00 86.44 70 ILE A C 1
ATOM 574 O O . ILE A 1 70 ? -5.384 5.567 15.596 1.00 86.44 70 ILE A O 1
ATOM 578 N N . ARG A 1 71 ? -3.778 5.542 17.184 1.00 87.75 71 ARG A N 1
ATOM 579 C CA . ARG A 1 71 ? -4.665 5.768 18.328 1.00 87.75 71 ARG A CA 1
ATOM 580 C C . ARG A 1 71 ? -4.502 7.174 18.895 1.00 87.75 71 ARG A C 1
ATOM 582 O O . ARG A 1 71 ? -3.413 7.742 18.874 1.00 87.75 71 ARG A O 1
ATOM 589 N N . SER A 1 72 ? -5.596 7.705 19.422 1.00 88.00 72 SER A N 1
ATOM 590 C CA . SER A 1 72 ? -5.618 8.898 20.262 1.00 88.00 72 SER A CA 1
ATOM 591 C C . SER A 1 72 ? -4.973 8.609 21.620 1.00 88.00 72 SER A C 1
ATOM 593 O O . SER A 1 72 ? -4.871 7.455 22.040 1.00 88.00 72 SER A O 1
ATOM 595 N N . PHE A 1 73 ? -4.606 9.659 22.357 1.00 85.50 73 PHE A N 1
ATOM 596 C CA . PHE A 1 73 ? -4.149 9.536 23.746 1.00 85.50 73 PHE A CA 1
ATOM 597 C C . PHE A 1 73 ? -5.208 8.873 24.649 1.00 85.50 73 PHE A C 1
ATOM 599 O O . PHE A 1 73 ? -4.867 8.157 25.583 1.00 85.50 73 PHE A O 1
ATOM 606 N N . GLY A 1 74 ? -6.496 9.041 24.322 1.00 84.56 74 GLY A N 1
ATOM 607 C CA . GLY A 1 74 ? -7.615 8.361 24.987 1.00 84.56 74 GLY A CA 1
ATOM 608 C C . GLY A 1 74 ? -7.836 6.901 24.562 1.00 84.56 74 GLY A C 1
ATOM 609 O O . GLY A 1 74 ? -8.820 6.298 24.971 1.00 84.56 74 GLY A O 1
ATOM 610 N N . GLY A 1 75 ? -6.970 6.330 23.717 1.00 85.25 75 GLY A N 1
ATOM 611 C CA . GLY A 1 75 ? -7.051 4.937 23.260 1.00 85.25 75 GLY A CA 1
ATOM 612 C C . GLY A 1 75 ? -7.996 4.682 22.079 1.00 85.25 75 GLY A C 1
ATOM 613 O O . GLY A 1 75 ? -7.939 3.602 21.490 1.00 85.25 75 GLY A O 1
ATOM 614 N N . GLU A 1 76 ? -8.812 5.664 21.691 1.00 89.19 76 GLU A N 1
ATOM 615 C CA . GLU A 1 76 ? -9.668 5.602 20.502 1.00 89.19 76 GLU A CA 1
ATOM 616 C C . GLU A 1 76 ? -8.838 5.413 19.224 1.00 89.19 76 GLU A C 1
ATOM 618 O O . GLU A 1 76 ? -7.771 6.009 19.067 1.00 89.19 76 GLU A O 1
ATOM 623 N N . THR A 1 77 ? -9.328 4.599 18.289 1.00 86.88 77 THR A N 1
ATOM 624 C CA . THR A 1 77 ? -8.677 4.407 16.988 1.00 86.88 77 THR A CA 1
ATOM 625 C C . THR A 1 77 ? -9.076 5.528 16.036 1.00 86.88 77 THR A C 1
ATOM 627 O O . THR A 1 77 ? -10.227 5.614 15.632 1.00 86.88 77 THR A O 1
ATOM 630 N N . ILE A 1 78 ? -8.112 6.368 15.658 1.00 85.50 78 ILE A N 1
ATOM 631 C CA . ILE A 1 78 ? -8.317 7.480 14.716 1.00 85.50 78 ILE A CA 1
ATOM 632 C C . ILE A 1 78 ? -8.213 6.979 13.271 1.00 85.50 78 ILE A C 1
ATOM 634 O O . ILE A 1 78 ? -8.877 7.483 12.368 1.00 85.50 78 ILE A O 1
ATOM 638 N N . PHE A 1 79 ? -7.348 5.994 13.037 1.00 86.56 79 PHE A N 1
ATOM 639 C CA . PHE A 1 79 ? -7.134 5.410 11.722 1.00 86.56 79 PHE A CA 1
ATOM 640 C C . PHE A 1 79 ? -6.717 3.952 11.862 1.00 86.56 79 PHE A C 1
ATOM 642 O O . PHE A 1 79 ? -5.870 3.622 12.695 1.00 86.56 79 PHE A O 1
ATOM 649 N N . GLU A 1 80 ? -7.281 3.097 11.018 1.00 90.44 80 GLU A N 1
ATOM 650 C CA . GLU A 1 80 ? -6.914 1.692 10.932 1.00 90.44 80 GLU A CA 1
ATOM 651 C C . GLU A 1 80 ? -6.836 1.253 9.473 1.00 90.44 80 GLU A C 1
ATOM 653 O O . GLU A 1 80 ? -7.726 1.525 8.664 1.00 90.44 80 GLU A O 1
ATOM 658 N N . MET A 1 81 ? -5.765 0.542 9.140 1.00 90.94 81 MET A N 1
ATOM 659 C CA . MET A 1 81 ? -5.615 -0.121 7.859 1.00 90.94 81 MET A CA 1
ATOM 660 C C . MET A 1 81 ? -4.843 -1.419 8.042 1.00 90.94 81 MET A C 1
ATOM 662 O O . MET A 1 81 ? -3.723 -1.423 8.546 1.00 90.94 81 MET A O 1
ATOM 666 N N . ARG A 1 82 ? -5.452 -2.522 7.611 1.00 92.88 82 ARG A N 1
ATOM 667 C CA . ARG A 1 82 ? -4.903 -3.870 7.765 1.00 92.88 82 ARG A CA 1
ATOM 668 C C . ARG A 1 82 ? -4.332 -4.407 6.458 1.00 92.88 82 ARG A C 1
ATOM 670 O O . ARG A 1 82 ? -4.686 -3.931 5.379 1.00 92.88 82 ARG A O 1
ATOM 677 N N . ASP A 1 83 ? -3.486 -5.422 6.583 1.00 93.94 83 ASP A N 1
ATOM 678 C CA . ASP A 1 83 ? -2.948 -6.223 5.482 1.00 93.94 83 ASP A CA 1
ATOM 679 C C . ASP A 1 83 ? -2.121 -5.418 4.454 1.00 93.94 83 ASP A C 1
ATOM 681 O O . ASP A 1 83 ? -2.166 -5.654 3.246 1.00 93.94 83 ASP A O 1
ATOM 685 N N . ILE A 1 84 ? -1.317 -4.457 4.914 1.00 93.31 84 ILE A N 1
ATOM 686 C CA . ILE A 1 84 ? -0.446 -3.647 4.051 1.00 93.31 84 ILE A CA 1
ATOM 687 C C . ILE A 1 84 ? 0.846 -4.410 3.760 1.00 93.31 84 ILE A C 1
ATOM 689 O O . ILE A 1 84 ? 1.539 -4.850 4.675 1.00 93.31 84 ILE A O 1
ATOM 693 N N . GLU A 1 85 ? 1.216 -4.538 2.487 1.00 94.69 85 GLU A N 1
ATOM 694 C CA . GLU A 1 85 ? 2.505 -5.109 2.096 1.00 94.69 85 GLU A CA 1
ATOM 695 C C . GLU A 1 85 ? 3.608 -4.040 2.113 1.00 94.69 85 GLU A C 1
ATOM 697 O O . GLU A 1 85 ? 3.557 -3.050 1.383 1.00 94.69 85 GLU A O 1
ATOM 702 N N . VAL A 1 86 ? 4.620 -4.235 2.960 1.00 94.94 86 VAL A N 1
ATOM 703 C CA . VAL A 1 86 ? 5.722 -3.284 3.171 1.00 94.94 86 VAL A CA 1
ATOM 704 C C . VAL A 1 86 ? 7.074 -3.996 3.176 1.00 94.94 86 VAL A C 1
ATOM 706 O O . VAL A 1 86 ? 7.144 -5.184 3.507 1.00 94.94 86 VAL A O 1
ATOM 709 N N . PRO A 1 87 ? 8.184 -3.308 2.851 1.00 95.31 87 PRO A N 1
ATOM 710 C CA . PRO A 1 87 ? 9.512 -3.890 2.984 1.00 95.31 87 PRO A CA 1
ATOM 711 C C . PRO A 1 87 ? 9.762 -4.406 4.404 1.00 95.31 87 PRO A C 1
ATOM 713 O O . PRO A 1 87 ? 9.522 -3.710 5.390 1.00 95.31 87 PRO A O 1
ATOM 716 N N . LYS A 1 88 ? 10.311 -5.620 4.518 1.00 95.56 88 LYS A N 1
ATOM 717 C CA . LYS A 1 88 ? 10.514 -6.306 5.805 1.00 95.56 88 LYS A CA 1
ATOM 718 C C . LYS A 1 88 ? 11.309 -5.475 6.820 1.00 95.56 88 LYS A C 1
ATOM 720 O O . LYS A 1 88 ? 11.060 -5.582 8.014 1.00 95.56 88 LYS A O 1
ATOM 725 N N . ALA A 1 89 ? 12.236 -4.646 6.341 1.00 95.12 89 ALA A N 1
ATOM 726 C CA . ALA A 1 89 ? 13.111 -3.811 7.162 1.00 95.12 89 ALA A CA 1
ATOM 727 C C . ALA A 1 89 ? 12.446 -2.535 7.720 1.00 95.12 89 ALA A C 1
ATOM 729 O O . ALA A 1 89 ? 13.096 -1.793 8.451 1.00 95.12 89 ALA A O 1
ATOM 730 N N . TRP A 1 90 ? 11.197 -2.230 7.356 1.00 95.44 90 TRP A N 1
ATOM 731 C CA . TRP A 1 90 ? 10.526 -1.017 7.825 1.00 95.44 90 TRP A CA 1
ATOM 732 C C . TRP A 1 90 ? 10.028 -1.152 9.265 1.00 95.44 90 TRP A C 1
ATOM 734 O O . TRP A 1 90 ? 9.412 -2.159 9.639 1.00 95.44 90 TRP A O 1
ATOM 744 N N . SER A 1 91 ? 10.270 -0.097 10.048 1.00 96.12 91 SER A N 1
ATOM 745 C CA . SER A 1 91 ? 9.717 0.076 11.390 1.00 96.12 91 SER A CA 1
ATOM 746 C C . SER A 1 91 ? 8.212 0.326 11.333 1.00 96.12 91 SER A C 1
ATOM 748 O O . SER A 1 91 ? 7.688 0.765 10.309 1.00 96.12 91 SER A O 1
ATOM 750 N N . GLN A 1 92 ? 7.516 0.094 12.447 1.00 92.88 92 GLN A N 1
ATOM 751 C CA . GLN A 1 92 ? 6.078 0.353 12.531 1.00 92.88 92 GLN A CA 1
ATOM 752 C C . GLN A 1 92 ? 5.743 1.819 12.216 1.00 92.88 92 GLN A C 1
ATOM 754 O O . GLN A 1 92 ? 4.888 2.081 11.381 1.00 92.88 92 GLN A O 1
ATOM 759 N N . THR A 1 93 ? 6.518 2.771 12.744 1.00 94.69 93 THR A N 1
ATOM 760 C CA . THR A 1 93 ? 6.360 4.201 12.434 1.00 94.69 93 THR A CA 1
ATOM 761 C C . THR A 1 93 ? 6.450 4.500 10.934 1.00 94.69 93 THR A C 1
ATOM 763 O O . THR A 1 93 ? 5.707 5.336 10.429 1.00 94.69 93 THR A O 1
ATOM 766 N N . ALA A 1 94 ? 7.329 3.816 10.190 1.00 95.38 94 ALA A N 1
ATOM 767 C CA . ALA A 1 94 ? 7.408 3.982 8.737 1.00 95.38 94 ALA A CA 1
ATOM 768 C C . ALA A 1 94 ? 6.157 3.441 8.023 1.00 95.38 94 ALA A C 1
ATOM 770 O O . ALA A 1 94 ? 5.698 4.049 7.055 1.00 95.38 94 ALA A O 1
ATOM 771 N N . VAL A 1 95 ? 5.589 2.331 8.511 1.00 95.12 95 VAL A N 1
ATOM 772 C CA . VAL A 1 95 ? 4.310 1.786 8.024 1.00 95.12 95 VAL A CA 1
ATOM 773 C C . VAL A 1 95 ? 3.168 2.764 8.297 1.00 95.12 95 VAL A C 1
ATOM 775 O O . VAL A 1 95 ? 2.378 3.037 7.396 1.00 95.12 95 VAL A O 1
ATOM 778 N N . ASP A 1 96 ? 3.122 3.357 9.488 1.00 93.00 96 ASP A N 1
ATOM 779 C CA . ASP A 1 96 ? 2.067 4.302 9.863 1.00 93.00 96 ASP A CA 1
ATOM 780 C C . ASP A 1 96 ? 2.129 5.592 9.032 1.00 93.00 96 ASP A C 1
ATOM 782 O O . ASP A 1 96 ? 1.110 6.054 8.514 1.00 93.00 96 ASP A O 1
ATOM 786 N N . ILE A 1 97 ? 3.335 6.130 8.799 1.00 92.69 97 ILE A N 1
ATOM 787 C CA . ILE A 1 97 ? 3.537 7.276 7.898 1.00 92.69 97 ILE A CA 1
ATOM 788 C C . ILE A 1 97 ? 3.092 6.931 6.469 1.00 92.69 97 ILE A C 1
ATOM 790 O O . ILE A 1 97 ? 2.437 7.752 5.819 1.00 92.69 97 ILE A O 1
ATOM 794 N N . LEU A 1 98 ? 3.433 5.736 5.964 1.00 93.50 98 LEU A N 1
ATOM 795 C CA . LEU A 1 98 ? 2.992 5.278 4.643 1.00 93.50 98 LEU A CA 1
ATOM 796 C C . LEU A 1 98 ? 1.461 5.271 4.561 1.00 93.50 98 LEU A C 1
ATOM 798 O O . LEU A 1 98 ? 0.897 5.847 3.625 1.00 93.50 98 LEU A O 1
ATOM 802 N N . ALA A 1 99 ? 0.807 4.636 5.533 1.00 92.25 99 ALA A N 1
ATOM 803 C CA . ALA A 1 99 ? -0.634 4.445 5.533 1.00 92.25 99 ALA A CA 1
ATOM 804 C C . ALA A 1 99 ? -1.381 5.787 5.598 1.00 92.25 99 ALA A C 1
ATOM 806 O O . ALA A 1 99 ? -2.243 6.058 4.763 1.00 92.25 99 ALA A O 1
ATOM 807 N N . GLN A 1 100 ? -0.971 6.686 6.495 1.00 88.69 100 GLN A N 1
ATOM 808 C CA . GLN A 1 100 ? -1.608 7.994 6.665 1.00 88.69 100 GLN A CA 1
ATOM 809 C C . GLN A 1 100 ? -1.391 8.939 5.467 1.00 88.69 100 GLN A C 1
ATOM 811 O O . GLN A 1 100 ? -2.258 9.758 5.124 1.00 88.69 100 GLN A O 1
ATOM 816 N N . LYS A 1 101 ? -0.210 8.881 4.838 1.00 89.75 101 LYS A N 1
ATOM 817 C CA . LYS A 1 101 ? 0.170 9.838 3.791 1.00 89.75 101 LYS A CA 1
ATOM 818 C C . LYS A 1 101 ? -0.250 9.394 2.397 1.00 89.75 101 LYS A C 1
ATOM 820 O O . LYS A 1 101 ? -0.758 10.220 1.642 1.00 89.75 101 LYS A O 1
ATOM 825 N N . TYR A 1 102 ? -0.043 8.124 2.059 1.00 91.00 102 TYR A N 1
ATOM 826 C CA . TYR A 1 102 ? -0.171 7.642 0.683 1.00 91.00 102 TYR A CA 1
ATOM 827 C C . TYR A 1 102 ? -1.368 6.715 0.465 1.00 91.00 102 TYR A C 1
ATOM 829 O O . TYR A 1 102 ? -1.867 6.650 -0.654 1.00 91.00 102 TYR A O 1
ATOM 837 N N . LEU A 1 103 ? -1.878 6.043 1.503 1.00 88.12 103 LEU A N 1
ATOM 838 C CA . LEU A 1 103 ? -3.001 5.101 1.382 1.00 88.12 103 LEU A CA 1
ATOM 839 C C . LEU A 1 103 ? -4.342 5.752 1.747 1.00 88.12 103 LEU A C 1
ATOM 841 O O . LEU A 1 103 ? -5.155 5.208 2.493 1.00 88.12 103 LEU A O 1
ATOM 845 N N . ARG A 1 104 ? -4.589 6.942 1.195 1.00 81.88 104 ARG A N 1
ATOM 846 C CA . ARG A 1 104 ? -5.851 7.662 1.390 1.00 81.88 104 ARG A CA 1
ATOM 847 C C . ARG A 1 104 ? -6.931 7.093 0.474 1.00 81.88 104 ARG A C 1
ATOM 849 O O . ARG A 1 104 ? -6.742 7.022 -0.736 1.00 81.88 104 ARG A O 1
ATOM 856 N N . LYS A 1 105 ? -8.079 6.733 1.052 1.00 78.62 105 LYS A N 1
ATOM 857 C CA . LYS A 1 105 ? -9.245 6.205 0.317 1.00 78.62 105 LYS A CA 1
ATOM 858 C C . LYS A 1 105 ? -10.373 7.219 0.102 1.00 78.62 105 LYS A C 1
ATOM 860 O O . LYS A 1 105 ? -11.368 6.881 -0.529 1.00 78.62 105 LYS A O 1
ATOM 865 N N . ALA A 1 106 ? -10.243 8.452 0.596 1.00 80.19 106 ALA A N 1
ATOM 866 C CA . ALA A 1 106 ? -11.271 9.476 0.408 1.00 80.19 106 ALA A CA 1
ATOM 867 C C . ALA A 1 106 ? -11.545 9.700 -1.093 1.00 80.19 106 ALA A C 1
ATOM 869 O O . ALA A 1 106 ? -10.635 10.038 -1.847 1.00 80.19 106 ALA A O 1
ATOM 870 N N . GLY A 1 107 ? -12.791 9.477 -1.520 1.00 82.31 107 GLY A N 1
ATOM 871 C CA . GLY A 1 107 ? -13.211 9.598 -2.921 1.00 82.31 107 GLY A CA 1
ATOM 872 C C . GLY A 1 107 ? -12.914 8.385 -3.813 1.00 82.31 107 GLY A C 1
ATOM 873 O O . GLY A 1 107 ? -13.240 8.427 -4.998 1.00 82.31 107 GLY A O 1
ATOM 874 N N . VAL A 1 108 ? -12.332 7.302 -3.284 1.00 87.06 108 VAL A N 1
ATOM 875 C CA . VAL A 1 108 ? -12.124 6.051 -4.031 1.00 87.06 108 VAL A CA 1
ATOM 876 C C . VAL A 1 108 ? -13.354 5.148 -3.859 1.00 87.06 108 VAL A C 1
ATOM 878 O O . VAL A 1 108 ? -13.645 4.748 -2.732 1.00 87.06 108 VAL A O 1
ATOM 881 N N . PRO A 1 109 ? -14.082 4.794 -4.936 1.00 90.69 109 PRO A N 1
ATOM 882 C CA . PRO A 1 109 ? -15.243 3.912 -4.839 1.00 90.69 109 PRO A CA 1
ATOM 883 C C . PRO A 1 109 ? -14.853 2.496 -4.403 1.00 90.69 109 PRO A C 1
ATOM 885 O O . PRO A 1 109 ? -13.845 1.964 -4.870 1.00 90.69 109 PRO A O 1
ATOM 888 N N . ALA A 1 110 ? -15.692 1.852 -3.588 1.00 89.06 110 ALA A N 1
ATOM 889 C CA . ALA A 1 110 ? -15.472 0.474 -3.137 1.00 89.06 110 ALA A CA 1
ATOM 890 C C . ALA A 1 110 ? -15.444 -0.546 -4.295 1.00 89.06 110 ALA A C 1
ATOM 892 O O . ALA A 1 110 ? -14.690 -1.515 -4.251 1.00 89.06 110 ALA A O 1
ATOM 893 N N . ALA A 1 111 ? -16.214 -0.299 -5.359 1.00 92.00 111 ALA A N 1
ATOM 894 C CA . ALA A 1 111 ? -16.179 -1.071 -6.594 1.00 92.00 111 ALA A CA 1
ATOM 895 C C . ALA A 1 111 ? -15.909 -0.161 -7.798 1.00 92.00 111 ALA A C 1
ATOM 897 O O . ALA A 1 111 ? -16.550 0.880 -7.982 1.00 92.00 111 ALA A O 1
ATOM 898 N N . THR A 1 112 ? -14.958 -0.569 -8.638 1.00 93.38 112 THR A N 1
ATOM 899 C CA . THR A 1 112 ? -14.570 0.162 -9.847 1.00 93.38 112 THR A CA 1
ATOM 900 C C . THR A 1 112 ? -14.514 -0.760 -11.056 1.00 93.38 112 THR A C 1
ATOM 902 O O . THR A 1 112 ? -14.267 -1.959 -10.939 1.00 93.38 112 THR A O 1
ATOM 905 N N . LYS A 1 113 ? -14.716 -0.182 -12.239 1.00 94.00 113 LYS A N 1
ATOM 906 C CA . LYS A 1 113 ? -14.568 -0.848 -13.534 1.00 94.00 113 LYS A CA 1
ATOM 907 C C . LYS A 1 113 ? -13.574 -0.094 -14.410 1.00 94.00 113 LYS A C 1
ATOM 909 O O . LYS A 1 113 ? -13.561 1.139 -14.421 1.00 94.00 113 LYS A O 1
ATOM 914 N N . ARG A 1 114 ? -12.745 -0.828 -15.160 1.00 93.19 114 ARG A N 1
ATOM 915 C CA . ARG A 1 114 ? -11.799 -0.237 -16.122 1.00 93.19 114 ARG A CA 1
ATOM 916 C C . ARG A 1 114 ? -12.541 0.261 -17.359 1.00 93.19 114 ARG A C 1
ATOM 918 O O . ARG A 1 114 ? -13.418 -0.426 -17.880 1.00 93.19 114 ARG A O 1
ATOM 925 N N . VAL A 1 115 ? -12.170 1.442 -17.844 1.00 94.00 115 VAL A N 1
ATOM 926 C CA . VAL A 1 115 ? -12.714 2.022 -19.078 1.00 94.00 115 VAL A CA 1
ATOM 927 C C . VAL A 1 115 ? -11.780 1.684 -20.232 1.00 94.00 115 VAL A C 1
ATOM 929 O O . VAL A 1 115 ? -10.592 1.991 -20.190 1.00 94.00 115 VAL A O 1
ATOM 932 N N . ARG A 1 116 ? -12.309 1.045 -21.280 1.00 93.69 116 ARG A N 1
ATOM 933 C CA . ARG A 1 116 ? -11.500 0.658 -22.438 1.00 93.69 116 ARG A CA 1
ATOM 934 C C . ARG A 1 116 ? -11.124 1.889 -23.257 1.00 93.69 116 ARG A C 1
ATOM 936 O O . ARG A 1 116 ? -11.991 2.621 -23.724 1.00 93.69 116 ARG A O 1
ATOM 943 N N . GLU A 1 117 ? -9.829 2.063 -23.478 1.00 94.56 117 GLU A N 1
ATOM 944 C CA . GLU A 1 117 ? -9.267 3.187 -24.224 1.00 94.56 117 GLU A CA 1
ATOM 945 C C . GLU A 1 117 ? -8.426 2.673 -25.396 1.00 94.56 117 GLU A C 1
ATOM 947 O O . GLU A 1 117 ? -7.683 1.693 -25.277 1.00 94.56 117 GLU A O 1
ATOM 952 N N . LYS A 1 118 ? -8.564 3.309 -26.564 1.00 94.81 118 LYS A N 1
ATOM 953 C CA . LYS A 1 118 ? -7.837 2.906 -27.773 1.00 94.81 118 LYS A CA 1
ATOM 954 C C . LYS A 1 118 ? -6.348 3.206 -27.594 1.00 94.81 118 LYS A C 1
ATOM 956 O O . LYS A 1 118 ? -5.977 4.339 -27.325 1.00 94.81 118 LYS A O 1
ATOM 961 N N . GLY A 1 119 ? -5.503 2.193 -27.780 1.00 94.25 119 GLY A N 1
ATOM 962 C CA . GLY A 1 119 ? -4.047 2.330 -27.670 1.00 94.25 119 GLY A CA 1
ATOM 963 C C . GLY A 1 119 ? -3.498 2.287 -26.240 1.00 94.25 119 GLY A C 1
ATOM 964 O O . GLY A 1 119 ? -2.283 2.326 -26.077 1.00 94.25 119 GLY A O 1
ATOM 965 N N . VAL A 1 120 ? -4.351 2.150 -25.216 1.00 95.06 120 VAL A N 1
ATOM 966 C CA . VAL A 1 120 ? -3.917 2.031 -23.815 1.00 95.06 120 VAL A CA 1
ATOM 967 C C . VAL A 1 120 ? -3.963 0.562 -23.378 1.00 95.06 120 VAL A C 1
ATOM 969 O O . VAL A 1 120 ? -5.041 -0.050 -23.398 1.00 95.06 120 VAL A O 1
ATOM 972 N N . PRO A 1 121 ? -2.824 -0.029 -22.964 1.00 94.62 121 PRO A N 1
ATOM 973 C CA . PRO A 1 121 ? -2.787 -1.382 -22.421 1.00 94.62 121 PRO A CA 1
ATOM 974 C C . PRO A 1 121 ? -3.719 -1.549 -21.220 1.00 94.62 121 PRO A C 1
ATOM 976 O O . PRO A 1 121 ? -3.865 -0.637 -20.407 1.00 94.62 121 PRO A O 1
ATOM 979 N N . ALA A 1 122 ? -4.301 -2.741 -21.064 1.00 91.12 122 ALA A N 1
ATOM 980 C CA . ALA A 1 122 ? -5.317 -3.012 -20.044 1.00 91.12 122 ALA A CA 1
ATOM 981 C C . ALA A 1 122 ? -4.893 -2.596 -18.626 1.00 91.12 122 ALA A C 1
ATOM 983 O O . ALA A 1 122 ? -5.709 -2.049 -17.887 1.00 91.12 122 ALA A O 1
ATOM 984 N N . PHE A 1 123 ? -3.620 -2.794 -18.262 1.00 90.88 123 PHE A N 1
ATOM 985 C CA . PHE A 1 123 ? -3.098 -2.476 -16.931 1.00 90.88 123 PHE A CA 1
ATOM 986 C C . PHE A 1 123 ? -3.046 -0.968 -16.621 1.00 90.88 123 PHE A C 1
ATOM 988 O O . PHE A 1 123 ? -3.108 -0.616 -15.445 1.00 90.88 123 PHE A O 1
ATOM 995 N N . LEU A 1 124 ? -2.998 -0.101 -17.640 1.00 94.06 124 LEU A N 1
ATOM 996 C CA . LEU A 1 124 ? -2.864 1.358 -17.505 1.00 94.06 124 LEU A CA 1
ATOM 997 C C . LEU A 1 124 ? -4.189 2.116 -17.709 1.00 94.06 124 LEU A C 1
ATOM 999 O O . LEU A 1 124 ? -4.243 3.331 -17.553 1.00 94.06 124 LEU A O 1
ATOM 1003 N N . GLN A 1 125 ? -5.264 1.415 -18.065 1.00 94.62 125 GLN A N 1
ATOM 1004 C CA . GLN A 1 125 ? -6.575 2.027 -18.283 1.00 94.62 125 GLN A CA 1
ATOM 1005 C C . GLN A 1 125 ? -7.128 2.669 -17.008 1.00 94.62 125 GLN A C 1
ATOM 1007 O O . GLN A 1 125 ? -7.012 2.101 -15.916 1.00 94.62 125 GLN A O 1
ATOM 1012 N N . ARG A 1 126 ? -7.783 3.829 -17.155 1.00 93.31 126 ARG A N 1
ATOM 1013 C CA . ARG A 1 126 ? -8.442 4.493 -16.027 1.00 93.31 126 ARG A CA 1
ATOM 1014 C C . ARG A 1 126 ? -9.591 3.644 -15.488 1.00 93.31 126 ARG A C 1
ATOM 1016 O O . ARG A 1 126 ? -10.210 2.860 -16.211 1.00 93.31 126 ARG A O 1
ATOM 1023 N N . SER A 1 127 ? -9.905 3.848 -14.215 1.00 93.50 127 SER A N 1
ATOM 1024 C CA . SER A 1 127 ? -11.026 3.192 -13.542 1.00 93.50 127 SER A CA 1
ATOM 1025 C C . SER A 1 127 ? -12.121 4.205 -13.212 1.00 93.50 127 SER A C 1
ATOM 1027 O O . SER A 1 127 ? -11.832 5.367 -12.937 1.00 93.50 127 SER A O 1
ATOM 1029 N N . MET A 1 128 ? -13.376 3.768 -13.259 1.00 93.00 128 MET A N 1
ATOM 1030 C CA . MET A 1 128 ? -14.559 4.547 -12.881 1.00 93.00 128 MET A CA 1
ATOM 1031 C C . MET A 1 128 ? -15.393 3.781 -11.846 1.00 93.00 128 MET A C 1
ATOM 1033 O O . MET A 1 128 ? -15.304 2.552 -11.817 1.00 93.00 128 MET A O 1
ATOM 1037 N N . PRO A 1 129 ? -16.213 4.463 -11.021 1.00 94.12 129 PRO A N 1
ATOM 1038 C CA . PRO A 1 129 ? -17.136 3.795 -10.107 1.00 94.12 129 PRO A CA 1
ATOM 1039 C C . PRO A 1 129 ? -18.061 2.834 -10.864 1.00 94.12 129 PRO A C 1
ATOM 1041 O O . PRO A 1 129 ? -18.634 3.191 -11.899 1.00 94.12 129 PRO A O 1
ATOM 1044 N N . ASP A 1 130 ? -18.225 1.617 -10.352 1.00 94.75 130 ASP A N 1
ATOM 1045 C CA . ASP A 1 130 ? -19.199 0.672 -10.892 1.00 94.75 130 ASP A CA 1
ATOM 1046 C C . ASP A 1 130 ? -20.502 0.738 -10.095 1.00 94.75 130 ASP A C 1
ATOM 1048 O O . ASP A 1 130 ? -20.678 0.040 -9.101 1.00 94.75 130 ASP A O 1
ATOM 1052 N N . VAL A 1 131 ? -21.425 1.589 -10.545 1.00 92.50 131 VAL A N 1
ATOM 1053 C CA . VAL A 1 131 ? -22.707 1.844 -9.868 1.00 92.50 131 VAL A CA 1
ATOM 1054 C C . VAL A 1 131 ? -23.514 0.557 -9.640 1.00 92.50 131 VAL A C 1
ATOM 1056 O O . VAL A 1 131 ? -24.137 0.404 -8.594 1.00 92.50 131 VAL A O 1
ATOM 1059 N N . ALA A 1 132 ? -23.468 -0.398 -10.575 1.00 90.62 132 ALA A N 1
ATOM 1060 C CA . ALA A 1 132 ? -24.225 -1.646 -10.463 1.00 90.62 132 ALA A CA 1
ATOM 1061 C C . ALA A 1 132 ? -23.623 -2.611 -9.431 1.00 90.62 132 ALA A C 1
ATOM 1063 O O . ALA A 1 132 ? -24.359 -3.342 -8.770 1.00 90.62 132 ALA A O 1
ATOM 1064 N N . ALA A 1 133 ? -22.294 -2.631 -9.300 1.00 90.62 133 ALA A N 1
ATOM 1065 C CA . ALA A 1 133 ? -21.609 -3.416 -8.277 1.00 90.62 133 ALA A CA 1
ATOM 1066 C C . ALA A 1 133 ? -21.721 -2.754 -6.897 1.00 90.62 133 ALA A C 1
ATOM 1068 O O . ALA A 1 133 ? -21.963 -3.445 -5.913 1.00 90.62 133 ALA A O 1
ATOM 1069 N N . LEU A 1 134 ? -21.622 -1.422 -6.836 1.00 88.94 134 LEU A N 1
ATOM 1070 C CA . LEU A 1 134 ? -21.787 -0.643 -5.608 1.00 88.94 134 LEU A CA 1
ATOM 1071 C C . LEU A 1 134 ? -23.169 -0.845 -4.976 1.00 88.94 134 LEU A C 1
ATOM 1073 O O . LEU A 1 134 ? -23.257 -1.001 -3.767 1.00 88.94 134 LEU A O 1
ATOM 1077 N N . ALA A 1 135 ? -24.233 -0.923 -5.782 1.00 90.31 135 ALA A N 1
ATOM 1078 C CA . ALA A 1 135 ? -25.594 -1.144 -5.284 1.00 90.31 135 ALA A CA 1
ATOM 1079 C C . ALA A 1 135 ? -25.807 -2.510 -4.601 1.00 90.31 135 ALA A C 1
ATOM 1081 O O . ALA A 1 135 ? -26.816 -2.711 -3.933 1.00 90.31 135 ALA A O 1
ATOM 1082 N N . LYS A 1 136 ? -24.889 -3.465 -4.798 1.00 91.81 136 LYS A N 1
ATOM 1083 C CA . LYS A 1 136 ? -24.963 -4.817 -4.223 1.00 91.81 136 LYS A CA 1
ATOM 1084 C C . LYS A 1 136 ? -24.152 -4.961 -2.938 1.00 91.81 136 LYS A C 1
ATOM 1086 O O . LYS A 1 136 ? -24.184 -6.030 -2.333 1.00 91.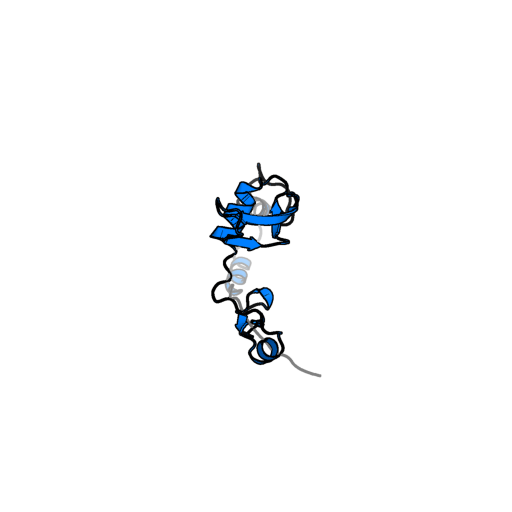81 136 LYS A O 1
ATOM 1091 N N . LEU A 1 137 ? -23.379 -3.942 -2.566 1.00 85.81 137 LEU A N 1
ATOM 1092 C CA . LEU A 1 137 ? -22.586 -3.973 -1.346 1.00 85.81 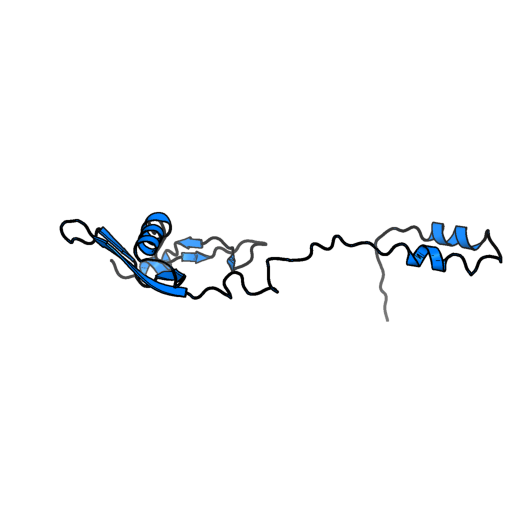137 LEU A CA 1
ATOM 1093 C C . LEU A 1 137 ? -23.494 -3.749 -0.127 1.00 85.81 137 LEU A C 1
ATOM 1095 O O . LEU A 1 137 ? -24.486 -3.023 -0.237 1.00 85.81 137 LEU A O 1
ATOM 1099 N N . PRO A 1 138 ? -23.189 -4.377 1.022 1.00 85.81 138 PRO A N 1
ATOM 1100 C CA . PRO A 1 138 ? -23.871 -4.063 2.272 1.00 85.81 138 PRO A CA 1
ATOM 1101 C C . PRO A 1 138 ? -23.661 -2.584 2.631 1.00 85.81 138 PRO A C 1
ATOM 1103 O O . PRO A 1 138 ? -22.660 -1.985 2.238 1.00 85.81 138 PRO A O 1
ATOM 1106 N N . ALA A 1 139 ? -24.612 -2.000 3.360 1.00 71.94 139 ALA A N 1
ATOM 1107 C CA . ALA A 1 139 ? -24.392 -0.702 3.986 1.00 71.94 139 ALA A CA 1
ATOM 1108 C C . ALA A 1 139 ? -23.344 -0.867 5.098 1.00 71.94 139 ALA A C 1
ATOM 1110 O O . ALA A 1 139 ? -23.471 -1.791 5.906 1.00 71.94 139 ALA A O 1
ATOM 1111 N N . ASP A 1 140 ? -22.321 -0.011 5.072 1.00 59.81 140 ASP A N 1
ATOM 1112 C CA . ASP A 1 140 ? -21.274 0.075 6.099 1.00 59.81 140 ASP A CA 1
ATOM 1113 C C . ASP A 1 140 ? -21.825 0.589 7.441 1.00 59.81 140 ASP A C 1
ATOM 1115 O O . ASP A 1 140 ? -22.726 1.466 7.422 1.00 59.81 140 ASP A O 1
#